Protein AF-A0A2X3U9F1-F1 (afdb_monomer)

Solvent-accessible surface area (backbone atoms only — not comparable to full-atom values): 6464 Å² total; per-residue (Å²): 140,76,94,78,55,58,72,58,54,51,54,53,51,50,42,67,71,70,34,76,90,49,55,47,74,52,73,41,70,4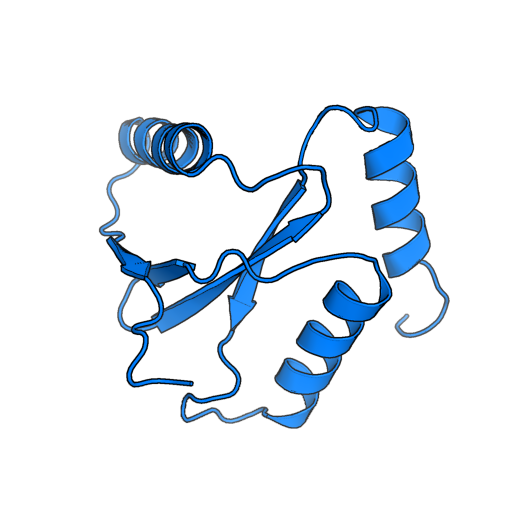9,84,91,53,94,72,95,52,61,70,59,48,52,52,51,51,53,52,43,44,78,69,58,36,40,77,64,55,34,29,46,34,46,93,93,42,59,22,42,32,32,32,34,56,90,64,79,60,63,66,63,51,52,50,54,52,54,61,48,40,77,79,50,84,77,75,71,47,80,45,67,70,53,83,85,79,111

Nearest PDB structures (foldseek):
  6i05-assembly1_A  TM=3.093E-01  e=9.569E-01  Pseudomonas aeruginosa
  4go5-assembly1_X-2  TM=3.337E-01  e=1.243E+00  Mycobacterium tuberculosis
  2nyi-assembly1_A  TM=3.558E-01  e=1.842E+00  Galdieria sulphuraria
  6sgw-assembly1_G  TM=2.392E-01  e=2.242E+00  Mycolicibacterium smegmatis MC2 155
  7r6q-assembly1_N  TM=2.927E-01  e=4.316E+00  Saccharomyces cerevisiae BY4741

pLDDT: mean 90.1, std 8.64, range [55.28, 97.56]

Foldseek 3Di:
DPDPCVVLVVLVVVCVVVDQQDKDKDWAFDLPDDDDCNPVSVVVVVVVVVSQKDFLQKWKDFPNGITTMIMHHDHDDVVVVVVVVVVVCVVPNGDMDMDGHDPVND

Structure (mmCIF, N/CA/C/O backbone):
data_AF-A0A2X3U9F1-F1
#
_entry.id   AF-A0A2X3U9F1-F1
#
loop_
_atom_site.group_PDB
_atom_site.id
_atom_site.type_symbol
_atom_site.label_atom_id
_atom_site.label_alt_id
_atom_site.label_comp_id
_atom_site.label_asym_id
_atom_site.label_entity_id
_atom_site.label_seq_id
_atom_site.pdbx_PDB_ins_code
_atom_site.Cartn_x
_atom_site.Cartn_y
_atom_site.Cartn_z
_atom_site.occupancy
_atom_site.B_iso_or_equiv
_atom_site.auth_seq_id
_atom_site.auth_comp_id
_atom_site.auth_asym_id
_atom_site.auth_atom_id
_atom_site.pdbx_PDB_model_num
ATOM 1 N N . MET A 1 1 ? -2.115 10.912 -20.385 1.00 55.28 1 MET A N 1
ATOM 2 C CA . MET A 1 1 ? -2.563 11.248 -19.011 1.00 55.28 1 MET A CA 1
ATOM 3 C C . MET A 1 1 ? -1.694 10.653 -17.884 1.00 55.28 1 MET A C 1
ATOM 5 O O . MET A 1 1 ? -2.124 10.663 -16.741 1.00 55.28 1 MET A O 1
ATOM 9 N N . ARG A 1 2 ? -0.461 10.182 -18.139 1.00 61.25 2 ARG A N 1
ATOM 10 C CA . ARG A 1 2 ? 0.502 9.790 -17.083 1.00 61.25 2 ARG A CA 1
ATOM 11 C C . ARG A 1 2 ? 1.562 10.890 -16.901 1.00 61.25 2 ARG A C 1
ATOM 13 O O . ARG A 1 2 ? 1.712 11.726 -17.789 1.00 61.25 2 ARG A O 1
ATOM 20 N N . SER A 1 3 ? 2.249 10.913 -15.758 1.00 65.88 3 SER A N 1
ATOM 21 C CA . SER A 1 3 ? 3.408 11.792 -15.482 1.00 65.88 3 SER A CA 1
ATOM 22 C C . SER A 1 3 ? 3.149 13.308 -15.420 1.00 65.88 3 SER A C 1
ATOM 24 O O . SER A 1 3 ? 4.065 14.088 -15.633 1.00 65.88 3 SER A O 1
ATOM 26 N N . HIS A 1 4 ? 1.925 13.730 -15.090 1.00 75.69 4 HIS A N 1
ATOM 27 C CA . HIS A 1 4 ? 1.577 15.147 -14.863 1.00 75.69 4 HIS A CA 1
ATOM 28 C C . HIS A 1 4 ? 1.471 15.506 -13.365 1.00 75.69 4 HIS A C 1
ATOM 30 O O . HIS A 1 4 ? 0.883 16.516 -13.014 1.00 75.69 4 HIS A O 1
ATOM 36 N N . GLY A 1 5 ? 1.974 14.654 -12.464 1.00 84.12 5 GLY A N 1
ATOM 37 C CA . GLY A 1 5 ? 1.949 14.900 -11.013 1.00 84.12 5 GLY A CA 1
ATOM 38 C C . GLY A 1 5 ? 0.652 14.513 -10.290 1.00 84.12 5 GLY A C 1
ATOM 39 O O . GLY A 1 5 ? 0.700 14.245 -9.095 1.00 84.12 5 GLY A O 1
ATOM 40 N N . TYR A 1 6 ? -0.470 14.344 -11.001 1.00 90.62 6 TYR A N 1
ATOM 41 C CA . TYR A 1 6 ? -1.782 14.070 -10.387 1.00 90.62 6 TYR A CA 1
ATOM 42 C C . TYR A 1 6 ? -1.816 12.903 -9.395 1.00 90.62 6 TYR A C 1
ATOM 44 O O . TYR A 1 6 ? -2.513 12.979 -8.392 1.00 90.62 6 TYR A O 1
ATOM 52 N N . GLY A 1 7 ? -1.071 11.823 -9.649 1.00 90.81 7 GLY A N 1
ATOM 53 C CA . GLY A 1 7 ? -1.022 10.689 -8.722 1.00 90.81 7 GLY A CA 1
ATOM 54 C C . GLY A 1 7 ? -0.464 11.082 -7.353 1.00 90.81 7 GLY A C 1
ATOM 55 O O . GLY A 1 7 ? -1.026 10.698 -6.335 1.00 90.81 7 GLY A O 1
ATOM 56 N N . SER A 1 8 ? 0.603 11.880 -7.332 1.00 93.69 8 SER A N 1
ATOM 57 C CA . SER A 1 8 ? 1.176 12.402 -6.090 1.00 93.69 8 SER A CA 1
ATOM 58 C C . SER A 1 8 ? 0.222 13.384 -5.412 1.00 93.69 8 SER A C 1
ATOM 60 O O . SER A 1 8 ? -0.044 13.240 -4.224 1.00 93.69 8 SER A O 1
ATOM 62 N N . GLU A 1 9 ? -0.396 14.293 -6.176 1.00 94.94 9 GLU A N 1
ATOM 63 C CA . GLU A 1 9 ? -1.385 15.233 -5.627 1.00 94.94 9 GLU A CA 1
ATOM 64 C C . GLU A 1 9 ? -2.589 14.532 -4.986 1.00 94.94 9 GLU A C 1
ATOM 66 O O . GLU A 1 9 ? -3.110 15.001 -3.979 1.00 94.94 9 GLU A O 1
ATOM 71 N N . ILE A 1 10 ? -3.055 13.420 -5.562 1.00 94.38 10 ILE A N 1
ATOM 72 C CA . ILE A 1 10 ? -4.153 12.633 -4.988 1.00 94.38 10 ILE A CA 1
ATOM 73 C C . ILE A 1 10 ? -3.731 12.035 -3.647 1.00 94.38 10 ILE A C 1
ATOM 75 O O . ILE A 1 10 ? -4.494 12.118 -2.690 1.00 94.38 10 ILE A O 1
ATOM 79 N N . ILE A 1 11 ? -2.531 11.453 -3.564 1.00 94.25 11 ILE A N 1
ATOM 80 C CA . ILE A 1 11 ? -2.028 10.863 -2.319 1.00 94.25 11 ILE A CA 1
ATOM 81 C C . ILE A 1 11 ? -1.920 11.941 -1.235 1.00 94.25 11 ILE A C 1
ATOM 83 O O . ILE A 1 11 ? -2.393 11.722 -0.123 1.00 94.25 11 ILE A O 1
ATOM 87 N N . ASP A 1 12 ? -1.364 13.109 -1.554 1.00 93.25 12 ASP A N 1
ATOM 88 C CA . ASP A 1 12 ? -1.231 14.188 -0.572 1.00 93.25 12 ASP A CA 1
ATOM 89 C C . ASP A 1 12 ? -2.600 14.731 -0.137 1.00 93.25 12 ASP A C 1
ATOM 91 O O . ASP A 1 12 ? -2.854 14.856 1.058 1.00 93.25 12 ASP A O 1
ATOM 95 N N . LYS A 1 13 ? -3.549 14.906 -1.069 1.00 94.88 13 LYS A N 1
ATOM 96 C CA . LYS A 1 13 ? -4.934 15.281 -0.730 1.00 94.88 13 LYS A CA 1
ATOM 97 C C . LYS A 1 13 ? -5.636 14.252 0.156 1.00 94.88 13 LYS A C 1
ATOM 99 O O . LYS A 1 13 ? -6.429 14.640 1.009 1.00 94.88 13 LYS A O 1
ATOM 104 N N . LEU A 1 14 ? -5.386 12.955 -0.041 1.00 94.00 14 LEU A N 1
ATOM 105 C CA . LEU A 1 14 ? -5.944 11.908 0.820 1.00 94.00 14 LEU A CA 1
ATOM 106 C C . LEU A 1 14 ? -5.382 12.011 2.242 1.00 94.00 14 LEU A C 1
ATOM 108 O O . LEU A 1 14 ? -6.149 11.917 3.200 1.00 94.00 14 LEU A O 1
ATOM 112 N N . VAL A 1 15 ? -4.076 12.252 2.383 1.00 91.62 15 VAL A N 1
ATOM 113 C CA . VAL A 1 15 ? -3.433 12.456 3.690 1.00 91.62 15 VAL A CA 1
ATOM 114 C C . VAL A 1 15 ? -3.978 13.707 4.380 1.00 91.62 15 VAL A C 1
ATOM 116 O O . VAL A 1 15 ? -4.337 13.640 5.555 1.00 91.62 15 VAL A O 1
ATOM 119 N N . ASP A 1 16 ? -4.115 14.816 3.652 1.00 92.81 16 ASP A N 1
ATOM 120 C CA . ASP A 1 16 ? -4.676 16.062 4.184 1.00 92.81 16 ASP A CA 1
ATOM 121 C C . ASP A 1 16 ? -6.136 15.885 4.629 1.00 92.81 16 ASP A C 1
ATOM 123 O O . ASP A 1 16 ? -6.539 16.381 5.681 1.00 92.81 16 ASP A O 1
ATOM 127 N N . PHE A 1 17 ? -6.935 15.154 3.846 1.00 94.50 17 PHE A N 1
ATOM 128 C CA . PHE A 1 17 ? -8.357 14.950 4.116 1.00 94.50 17 PHE A CA 1
ATOM 129 C C . PHE A 1 17 ? -8.614 14.007 5.298 1.00 94.50 17 PHE A C 1
ATOM 131 O O . PHE A 1 17 ? -9.452 14.294 6.154 1.00 94.50 17 PHE A O 1
ATOM 138 N N . TYR A 1 18 ? -7.923 12.865 5.350 1.00 91.31 18 TYR A N 1
ATOM 139 C CA . TYR A 1 18 ? -8.130 11.864 6.401 1.00 91.31 18 TYR A CA 1
ATOM 140 C C . TYR A 1 18 ? -7.320 12.133 7.673 1.00 91.31 18 TYR A C 1
ATOM 142 O O . TYR A 1 18 ? -7.636 11.541 8.714 1.00 91.31 18 TYR A O 1
ATOM 150 N N . GLY A 1 19 ? -6.344 13.040 7.599 1.00 86.75 19 GLY A N 1
ATOM 151 C CA . GLY A 1 19 ? -5.437 13.406 8.678 1.00 86.75 19 GLY A CA 1
ATOM 152 C C . GLY A 1 19 ? -4.239 12.462 8.792 1.00 86.75 19 GLY A C 1
ATOM 153 O O . GLY A 1 19 ? -4.318 11.273 8.482 1.00 86.75 19 GLY A O 1
ATOM 154 N N . SER A 1 20 ? -3.127 12.987 9.311 1.00 79.62 20 SER A N 1
ATOM 155 C CA . SER A 1 20 ? -1.858 12.259 9.462 1.00 79.62 20 SER A CA 1
ATOM 156 C C . SER A 1 20 ? -1.891 11.110 10.475 1.00 79.62 20 SER A C 1
ATOM 158 O O . SER A 1 20 ? -0.977 10.294 10.488 1.00 79.62 20 SER A O 1
ATOM 160 N N . SER A 1 21 ? -2.930 11.022 11.311 1.00 84.19 21 SER A N 1
ATOM 161 C CA . SER A 1 21 ? -3.092 9.955 12.305 1.00 84.19 21 SER A CA 1
ATOM 162 C C . SER A 1 21 ? -3.582 8.629 11.719 1.00 84.19 21 SER A C 1
ATOM 164 O O . SER A 1 21 ? -3.606 7.626 12.431 1.00 84.19 21 SER A O 1
ATOM 166 N N . ARG A 1 22 ? -3.995 8.601 10.444 1.00 88.31 22 ARG A N 1
ATOM 167 C CA . ARG A 1 22 ? -4.418 7.377 9.757 1.00 88.31 22 ARG A CA 1
ATOM 168 C C . ARG A 1 22 ? -3.355 6.917 8.774 1.00 88.31 22 ARG A C 1
ATOM 170 O O . ARG A 1 22 ? -2.918 7.682 7.918 1.00 88.31 22 ARG A O 1
ATOM 177 N N . SER A 1 23 ? -3.006 5.639 8.851 1.00 92.31 23 SER A N 1
ATOM 178 C CA . SER A 1 23 ? -2.167 5.005 7.841 1.00 92.31 23 SER A CA 1
ATOM 179 C C . SER A 1 23 ? -2.985 4.676 6.597 1.00 92.31 23 SER A C 1
ATOM 181 O O . SER A 1 23 ? -4.054 4.073 6.684 1.00 92.31 23 SER A O 1
ATOM 183 N N . MET A 1 24 ? -2.461 5.032 5.428 1.00 95.00 24 MET A N 1
ATOM 184 C CA . MET A 1 24 ? -2.950 4.501 4.159 1.00 95.00 24 MET A CA 1
ATOM 185 C C . MET A 1 24 ? -2.238 3.188 3.864 1.00 95.00 24 MET A C 1
ATOM 187 O O . MET A 1 24 ? -1.023 3.110 4.041 1.00 95.00 24 MET A O 1
ATOM 191 N N . VAL A 1 25 ? -2.976 2.190 3.388 1.00 96.06 25 VAL A N 1
ATOM 192 C CA . VAL A 1 25 ? -2.458 0.859 3.054 1.00 96.06 25 VAL A CA 1
ATOM 193 C C . VAL A 1 25 ? -2.869 0.511 1.628 1.00 96.06 25 VAL A C 1
ATOM 195 O O . VAL A 1 25 ? -3.955 0.891 1.192 1.00 96.06 25 VAL A O 1
ATOM 198 N N . LEU A 1 26 ? -1.979 -0.159 0.904 1.00 96.38 26 LEU A N 1
ATOM 199 C CA . LEU A 1 26 ? -2.232 -0.718 -0.421 1.00 96.38 26 LEU A CA 1
ATOM 200 C C . LEU A 1 26 ? -1.316 -1.909 -0.675 1.00 96.38 26 LEU A C 1
ATOM 202 O O . LEU A 1 26 ? -0.291 -2.068 -0.014 1.00 96.38 26 LEU A O 1
ATOM 206 N N . GLU A 1 27 ? -1.649 -2.698 -1.679 1.00 95.44 27 GLU A N 1
ATOM 207 C CA . GLU A 1 27 ? -0.887 -3.855 -2.115 1.00 95.44 27 GLU A CA 1
ATOM 208 C C . GLU A 1 27 ? -0.315 -3.597 -3.516 1.00 95.44 27 GLU A C 1
ATOM 210 O O . GLU A 1 27 ? -0.992 -3.054 -4.391 1.00 95.44 27 GLU A O 1
ATOM 215 N N . VAL A 1 28 ? 0.949 -3.961 -3.737 1.00 95.25 28 VAL A N 1
ATOM 216 C CA . VAL A 1 28 ? 1.606 -3.883 -5.054 1.00 95.25 28 VAL A CA 1
ATOM 217 C C . VAL A 1 28 ? 2.100 -5.251 -5.477 1.00 95.25 28 VAL A C 1
ATOM 219 O O . VAL A 1 28 ? 2.514 -6.048 -4.635 1.00 95.25 28 VAL A O 1
ATOM 222 N N . GLU A 1 29 ? 2.094 -5.539 -6.778 1.00 93.50 29 GLU A N 1
ATOM 223 C CA . GLU A 1 29 ? 2.670 -6.788 -7.259 1.00 93.50 29 GLU A CA 1
ATOM 224 C C . GLU A 1 29 ? 4.149 -6.886 -6.890 1.00 93.50 29 GLU A C 1
ATOM 226 O O . GLU A 1 29 ? 4.915 -5.920 -6.968 1.00 93.50 29 GLU A O 1
ATOM 231 N N . ARG A 1 30 ? 4.565 -8.096 -6.533 1.00 92.06 30 ARG A N 1
ATOM 232 C CA . ARG A 1 30 ? 5.947 -8.377 -6.174 1.00 92.06 30 ARG A CA 1
ATOM 233 C C . ARG A 1 30 ? 6.903 -8.223 -7.354 1.00 92.06 30 ARG A C 1
ATOM 235 O O . ARG A 1 30 ? 6.602 -8.618 -8.486 1.00 92.06 30 ARG A O 1
ATOM 242 N N . LEU A 1 31 ? 8.078 -7.661 -7.065 1.00 90.75 31 LEU A N 1
ATOM 243 C CA . LEU A 1 31 ? 9.171 -7.503 -8.031 1.00 90.75 31 LEU A CA 1
ATOM 244 C C . LEU A 1 31 ? 9.958 -8.803 -8.241 1.00 90.75 31 LEU A C 1
ATOM 246 O O . LEU A 1 31 ? 10.551 -8.990 -9.299 1.00 90.75 31 LEU A O 1
ATOM 250 N N . ASP A 1 32 ? 9.961 -9.692 -7.245 1.00 88.62 32 ASP A N 1
ATOM 251 C CA . ASP A 1 32 ? 10.723 -10.944 -7.218 1.00 88.62 32 ASP A CA 1
ATOM 252 C C . ASP A 1 32 ? 9.954 -12.154 -7.777 1.00 88.62 32 ASP A C 1
ATOM 254 O O . ASP A 1 32 ? 10.452 -13.277 -7.733 1.00 88.62 32 ASP A O 1
ATOM 258 N N . GLU A 1 33 ? 8.768 -11.935 -8.352 1.00 87.00 33 GLU A N 1
ATOM 259 C CA . GLU A 1 33 ? 7.975 -12.978 -9.005 1.00 87.00 33 GLU A CA 1
ATOM 260 C C . GLU A 1 33 ? 8.043 -12.902 -10.540 1.00 87.00 33 GLU A C 1
ATOM 262 O O . GLU A 1 33 ? 8.073 -11.800 -11.107 1.00 87.00 33 GLU A O 1
ATOM 267 N N . PRO A 1 34 ? 8.003 -14.052 -11.247 1.00 87.38 34 PRO A N 1
ATOM 268 C CA . PRO A 1 34 ? 7.891 -14.080 -12.701 1.00 87.38 34 PRO A CA 1
ATOM 269 C C . PRO A 1 34 ? 6.681 -13.280 -13.188 1.00 87.38 34 PRO A C 1
ATOM 271 O O . PRO A 1 34 ? 5.567 -13.448 -12.695 1.00 87.38 34 PRO A O 1
ATOM 274 N N . ASN A 1 35 ? 6.894 -12.406 -14.169 1.00 87.19 35 ASN A N 1
ATOM 275 C CA . ASN A 1 35 ? 5.836 -11.573 -14.724 1.00 87.19 35 ASN A CA 1
ATOM 276 C C . ASN A 1 35 ? 6.154 -11.124 -16.154 1.00 87.19 35 ASN A C 1
ATOM 278 O O . ASN A 1 35 ? 7.302 -11.161 -16.598 1.00 87.19 35 ASN A O 1
ATOM 282 N N . ASP A 1 36 ? 5.121 -10.695 -16.869 1.00 91.50 36 ASP A N 1
ATOM 283 C CA . ASP A 1 36 ? 5.179 -10.238 -18.258 1.00 91.50 36 ASP A CA 1
ATOM 284 C C . ASP A 1 36 ? 5.488 -8.736 -18.399 1.00 91.50 36 ASP A C 1
ATOM 286 O O . ASP A 1 36 ? 5.740 -8.258 -19.508 1.00 91.50 36 ASP A O 1
ATOM 290 N N . ASN A 1 37 ? 5.506 -7.980 -17.294 1.00 91.62 37 ASN A N 1
ATOM 291 C CA . ASN A 1 37 ? 5.623 -6.522 -17.311 1.00 91.62 37 ASN A CA 1
ATOM 292 C C . ASN A 1 37 ? 6.495 -5.943 -16.170 1.00 91.62 37 ASN A C 1
ATOM 294 O O . ASN A 1 37 ? 6.029 -5.120 -15.367 1.00 91.62 37 ASN A O 1
ATOM 298 N N . PRO A 1 38 ? 7.790 -6.307 -16.107 1.00 92.06 38 PRO A N 1
ATOM 299 C CA . PRO A 1 38 ? 8.646 -5.978 -14.965 1.00 92.06 38 PRO A CA 1
ATOM 300 C C . PRO A 1 38 ? 8.888 -4.472 -14.826 1.00 92.06 38 PRO A C 1
ATOM 302 O O . PRO A 1 38 ? 8.878 -3.939 -13.720 1.00 92.06 38 PRO A O 1
ATOM 305 N N . LYS A 1 39 ? 9.011 -3.756 -15.951 1.00 93.38 39 LYS A N 1
ATOM 306 C CA . LYS A 1 39 ? 9.233 -2.300 -15.960 1.00 93.38 39 LYS A CA 1
ATOM 307 C C . LYS A 1 39 ? 8.061 -1.525 -15.366 1.00 93.38 39 LYS A C 1
ATOM 309 O O . LYS A 1 39 ? 8.263 -0.495 -14.729 1.00 93.38 39 LYS A O 1
ATOM 314 N N . GLN A 1 40 ? 6.827 -1.979 -15.596 1.00 91.94 40 GLN A N 1
ATOM 315 C CA . GLN A 1 40 ? 5.666 -1.313 -15.013 1.00 91.94 40 GLN A CA 1
ATOM 316 C C . GLN A 1 40 ? 5.566 -1.584 -13.513 1.00 91.94 40 GLN A C 1
ATOM 318 O O . GLN A 1 40 ? 5.243 -0.656 -12.776 1.00 91.94 40 GLN A O 1
ATOM 323 N N . ARG A 1 41 ? 5.871 -2.807 -13.061 1.00 93.56 41 ARG A N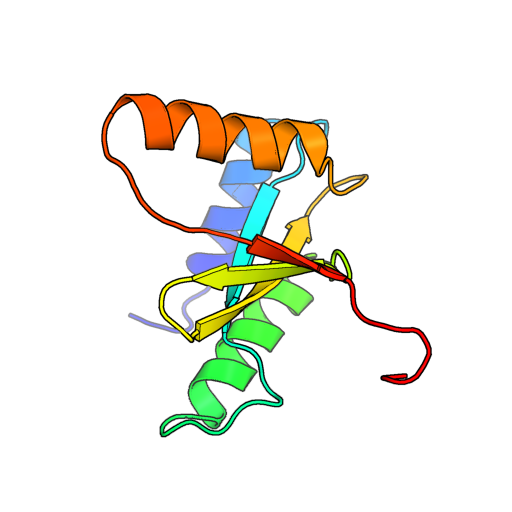 1
ATOM 324 C CA . ARG A 1 41 ? 5.901 -3.129 -11.627 1.00 93.56 41 ARG A CA 1
ATOM 325 C C . ARG A 1 41 ? 6.942 -2.294 -10.889 1.00 93.56 41 ARG A C 1
ATOM 327 O O . ARG A 1 41 ? 6.611 -1.674 -9.884 1.00 93.56 41 ARG A O 1
ATOM 334 N N . GLU A 1 42 ? 8.148 -2.186 -11.443 1.00 94.62 42 GLU A N 1
ATOM 335 C CA . GLU A 1 42 ? 9.208 -1.320 -10.913 1.00 94.62 42 GLU A CA 1
ATOM 336 C C . GLU A 1 42 ? 8.743 0.143 -10.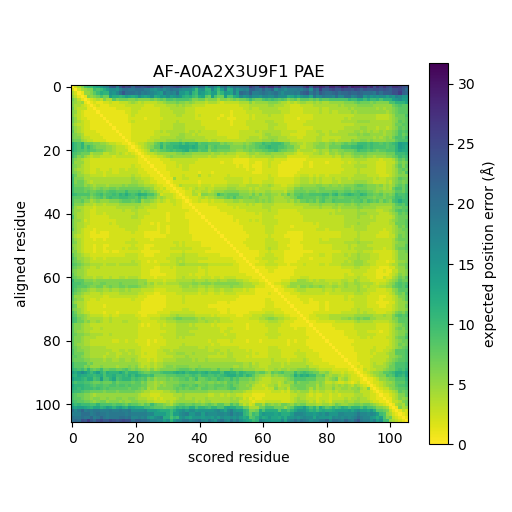836 1.00 94.62 42 GLU A C 1
ATOM 338 O O . GLU A 1 42 ? 8.813 0.768 -9.780 1.00 94.62 42 GLU A O 1
ATOM 343 N N . ALA A 1 43 ? 8.129 0.667 -11.904 1.00 93.88 43 ALA A N 1
ATOM 344 C CA . ALA A 1 43 ? 7.607 2.033 -11.915 1.00 93.88 43 ALA A CA 1
ATOM 345 C C . ALA A 1 43 ? 6.477 2.276 -10.890 1.00 93.88 43 ALA A C 1
ATOM 347 O O . ALA A 1 43 ? 6.381 3.378 -10.337 1.00 93.88 43 ALA A O 1
ATOM 348 N N . CYS A 1 44 ? 5.611 1.284 -10.645 1.00 93.88 44 CYS A N 1
ATOM 349 C CA . CYS A 1 44 ? 4.589 1.336 -9.595 1.00 93.88 44 CYS A CA 1
ATOM 350 C C . CYS A 1 44 ? 5.235 1.355 -8.206 1.00 93.88 44 CYS A C 1
ATOM 352 O O . CYS A 1 44 ? 4.883 2.195 -7.375 1.00 93.88 44 CYS A O 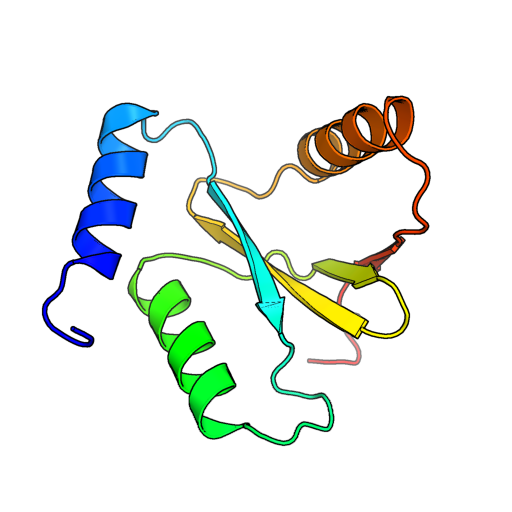1
ATOM 354 N N . TRP A 1 45 ? 6.210 0.479 -7.973 1.00 95.19 45 TRP A N 1
ATOM 355 C CA . TRP A 1 45 ? 6.928 0.391 -6.706 1.00 95.19 45 TRP A CA 1
ATOM 356 C C . TRP A 1 45 ? 7.657 1.704 -6.387 1.00 95.19 45 TRP A C 1
ATOM 358 O O . TRP A 1 45 ? 7.434 2.303 -5.330 1.00 95.19 45 TRP A O 1
ATOM 368 N N . ASP A 1 46 ? 8.410 2.238 -7.351 1.00 95.31 46 ASP A N 1
ATOM 369 C CA . ASP A 1 46 ? 9.098 3.527 -7.239 1.00 95.31 46 ASP A CA 1
ATOM 370 C C . ASP A 1 46 ? 8.133 4.691 -7.009 1.00 95.31 46 ASP A C 1
ATOM 372 O O . ASP A 1 46 ? 8.445 5.635 -6.278 1.00 95.31 46 ASP A O 1
ATOM 376 N N . PHE A 1 47 ? 6.947 4.654 -7.628 1.00 96.00 47 PHE A N 1
ATOM 377 C CA . PHE A 1 47 ? 5.910 5.656 -7.400 1.00 96.00 47 PHE A CA 1
ATOM 378 C C . PHE A 1 47 ? 5.429 5.660 -5.954 1.00 96.00 47 PHE A C 1
ATOM 380 O O . PHE A 1 47 ? 5.368 6.729 -5.349 1.00 96.00 47 PHE A O 1
ATOM 387 N N . TYR A 1 48 ? 5.121 4.514 -5.362 1.00 96.81 48 TYR A N 1
ATOM 388 C CA . TYR A 1 48 ? 4.663 4.508 -3.975 1.00 96.81 48 TYR A CA 1
ATOM 389 C C . TYR A 1 48 ? 5.797 4.833 -3.002 1.00 96.81 48 TYR A C 1
ATOM 391 O O . TYR A 1 48 ? 5.604 5.645 -2.093 1.00 96.81 48 TYR A O 1
ATOM 399 N N . LYS A 1 49 ? 7.012 4.327 -3.242 1.00 95.81 49 LYS A N 1
ATOM 400 C CA . LYS A 1 49 ? 8.191 4.673 -2.437 1.00 95.81 49 LYS A CA 1
ATOM 401 C C . LYS A 1 49 ? 8.465 6.172 -2.395 1.00 95.81 49 LYS A C 1
ATOM 403 O O . LYS A 1 49 ? 8.580 6.736 -1.307 1.00 95.81 49 LYS A O 1
ATOM 408 N N . ARG A 1 50 ? 8.511 6.845 -3.551 1.00 96.19 50 ARG A N 1
ATOM 409 C CA . ARG A 1 50 ? 8.751 8.300 -3.601 1.00 96.19 50 ARG A CA 1
ATOM 410 C C . ARG A 1 50 ? 7.615 9.123 -2.990 1.00 96.19 50 ARG A C 1
ATOM 412 O O . ARG A 1 50 ? 7.844 10.257 -2.593 1.00 96.19 50 ARG A O 1
ATOM 419 N N . ASN A 1 51 ? 6.411 8.554 -2.889 1.00 96.25 51 ASN A N 1
ATOM 420 C CA . ASN A 1 51 ? 5.258 9.168 -2.226 1.00 96.25 51 ASN A CA 1
ATOM 421 C C . ASN A 1 51 ? 5.142 8.791 -0.737 1.00 96.25 51 ASN A C 1
ATOM 423 O O . ASN A 1 51 ? 4.078 8.965 -0.145 1.00 96.25 51 ASN A O 1
ATOM 427 N N . GLY A 1 52 ? 6.215 8.286 -0.119 1.00 95.50 52 GLY A N 1
ATOM 428 C CA . GLY A 1 52 ? 6.302 8.089 1.330 1.00 95.50 52 GLY A CA 1
ATOM 429 C C . GLY A 1 52 ? 5.788 6.743 1.839 1.00 95.50 52 GLY A C 1
ATOM 430 O O . GLY A 1 52 ? 5.674 6.566 3.053 1.00 95.50 52 GLY A O 1
ATOM 431 N N . PHE A 1 53 ? 5.493 5.791 0.950 1.00 97.56 53 PHE A N 1
ATOM 432 C CA . PHE A 1 53 ? 5.115 4.444 1.363 1.00 97.56 53 PHE A CA 1
ATOM 433 C C . PHE A 1 53 ? 6.333 3.613 1.780 1.00 97.56 53 PHE A C 1
ATOM 435 O O . PHE A 1 53 ? 7.413 3.666 1.184 1.00 97.56 53 PHE A O 1
ATOM 442 N N . LYS A 1 54 ? 6.133 2.791 2.805 1.00 95.81 54 LYS A N 1
ATOM 443 C CA . LYS A 1 54 ? 7.101 1.862 3.387 1.00 95.81 54 LYS A CA 1
ATOM 444 C C . LYS A 1 54 ? 6.581 0.438 3.219 1.00 95.81 54 LYS A C 1
ATOM 446 O O . LYS A 1 54 ? 5.380 0.226 3.091 1.00 95.81 54 LYS A O 1
ATOM 451 N N . THR A 1 55 ? 7.494 -0.530 3.209 1.00 95.12 55 THR A N 1
ATOM 452 C CA . THR A 1 55 ? 7.097 -1.944 3.243 1.00 95.12 55 THR A CA 1
ATOM 453 C C . THR A 1 55 ? 6.610 -2.293 4.642 1.00 95.12 55 THR A C 1
ATOM 455 O O . THR A 1 55 ? 7.229 -1.882 5.623 1.00 95.12 55 THR A O 1
ATOM 458 N N . SER A 1 56 ? 5.517 -3.046 4.729 1.00 94.69 56 SER A N 1
ATOM 459 C CA . SER A 1 56 ? 5.072 -3.676 5.978 1.00 94.69 56 SER A CA 1
ATOM 460 C C . SER A 1 56 ? 5.863 -4.945 6.319 1.00 94.69 56 SER A C 1
ATOM 462 O O . SER A 1 56 ? 5.720 -5.476 7.416 1.00 94.69 56 SER A O 1
ATOM 464 N N . ASN A 1 57 ? 6.681 -5.448 5.383 1.00 92.44 57 ASN A N 1
ATOM 465 C CA . ASN A 1 57 ? 7.232 -6.806 5.379 1.00 92.44 57 ASN A CA 1
ATOM 466 C C . ASN A 1 57 ? 6.168 -7.917 5.401 1.00 92.44 57 ASN A C 1
ATOM 468 O O . ASN A 1 57 ? 6.504 -9.071 5.663 1.00 92.44 57 ASN A O 1
ATOM 472 N N . ALA A 1 58 ? 4.911 -7.591 5.103 1.00 94.62 58 ALA A N 1
ATOM 473 C CA . ALA A 1 58 ? 3.827 -8.539 4.934 1.00 94.62 58 ALA A CA 1
ATOM 474 C C . ALA A 1 58 ? 3.402 -8.621 3.461 1.00 94.62 58 ALA A C 1
ATOM 476 O O . ALA A 1 58 ? 3.515 -7.657 2.696 1.00 94.62 58 ALA A O 1
ATOM 477 N N . PHE A 1 59 ? 2.908 -9.792 3.079 1.00 95.19 59 PHE A N 1
ATOM 478 C CA . PHE A 1 59 ? 2.433 -10.106 1.743 1.00 95.19 59 PHE A CA 1
ATOM 479 C C . PHE A 1 59 ? 0.998 -10.604 1.802 1.00 95.19 59 PHE A C 1
ATOM 481 O O . PHE A 1 59 ? 0.682 -11.445 2.643 1.00 95.19 59 PHE A O 1
ATOM 488 N N . LEU A 1 60 ? 0.158 -10.115 0.894 1.00 95.06 60 LEU A N 1
ATOM 489 C CA . LEU A 1 60 ? -1.173 -10.651 0.645 1.00 95.06 60 LEU A CA 1
ATOM 490 C C . LEU A 1 60 ? -1.082 -11.732 -0.435 1.00 95.06 60 LEU A C 1
ATOM 492 O O . LEU A 1 60 ? -0.614 -11.470 -1.539 1.00 95.06 60 LEU A O 1
ATOM 496 N N . GLU A 1 61 ? -1.570 -12.923 -0.124 1.00 94.25 61 GLU A N 1
ATOM 497 C CA . GLU A 1 61 ? -1.689 -14.045 -1.048 1.00 94.25 61 GLU A CA 1
ATOM 498 C C . GLU A 1 61 ? -3.155 -14.218 -1.438 1.00 94.25 61 GLU A C 1
ATOM 500 O O . GLU A 1 61 ? -4.010 -14.363 -0.559 1.00 94.25 61 GLU A O 1
ATOM 505 N N . TYR A 1 62 ? -3.435 -14.224 -2.738 1.00 90.56 62 TYR A N 1
ATOM 506 C CA . TYR A 1 62 ? -4.787 -14.346 -3.277 1.00 90.56 62 TYR A CA 1
ATOM 507 C C . TYR A 1 62 ? -4.763 -15.046 -4.640 1.00 90.56 62 TYR A C 1
ATOM 509 O O . TYR A 1 62 ? -4.065 -14.592 -5.541 1.00 90.56 62 TYR A O 1
ATOM 517 N N . GLU A 1 63 ? -5.505 -16.150 -4.801 1.00 88.56 63 GLU A N 1
ATOM 518 C CA . GLU A 1 63 ? -5.630 -16.888 -6.080 1.00 88.56 63 GLU A CA 1
ATOM 519 C C . GLU A 1 63 ? -4.274 -17.218 -6.751 1.00 88.56 63 GLU A C 1
ATOM 521 O O . GLU A 1 63 ? -4.105 -17.122 -7.965 1.00 88.56 63 GLU A O 1
ATOM 526 N N . GLY A 1 64 ? -3.267 -17.588 -5.949 1.00 87.12 64 GLY A N 1
ATOM 527 C CA . GLY A 1 64 ? -1.918 -17.912 -6.435 1.00 87.12 64 GLY A CA 1
ATOM 528 C C . GLY A 1 64 ? -1.045 -16.702 -6.791 1.00 87.12 64 GLY A 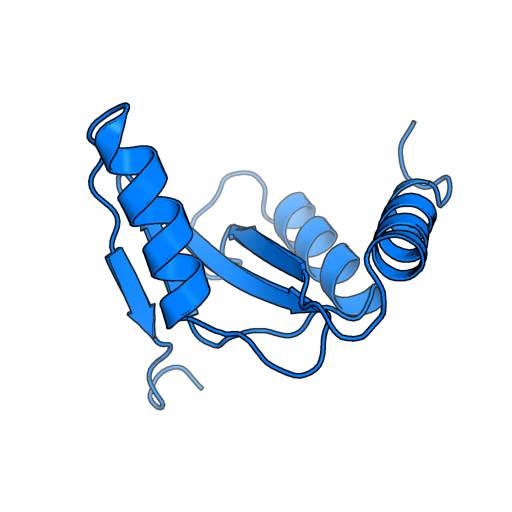C 1
ATOM 529 O O . GLY A 1 64 ? 0.064 -16.889 -7.284 1.00 87.12 64 GLY A O 1
ATOM 530 N N . LEU A 1 65 ? -1.520 -15.483 -6.531 1.00 89.81 65 LEU A N 1
ATOM 531 C CA . LEU A 1 65 ? -0.765 -14.239 -6.657 1.00 89.81 65 LEU A CA 1
ATOM 532 C C . LEU A 1 65 ? -0.280 -13.769 -5.284 1.00 89.81 65 LEU A C 1
ATOM 534 O O . LEU A 1 65 ? -0.986 -13.933 -4.286 1.00 89.81 65 LEU A O 1
ATOM 538 N N . SER A 1 66 ? 0.895 -13.142 -5.247 1.00 92.69 66 SER A N 1
ATOM 539 C CA . SER A 1 66 ? 1.467 -12.546 -4.041 1.00 92.69 66 SER A CA 1
ATOM 540 C C . SER A 1 66 ? 1.728 -11.052 -4.249 1.00 92.69 66 SER A C 1
ATOM 542 O O . SER A 1 66 ? 2.333 -10.625 -5.238 1.00 92.69 66 SER A O 1
ATOM 544 N N . PHE A 1 67 ? 1.277 -10.239 -3.298 1.00 94.81 67 PHE A N 1
ATOM 545 C CA . PHE A 1 67 ? 1.403 -8.785 -3.328 1.00 94.81 67 PHE A CA 1
ATOM 546 C C . PHE A 1 67 ? 2.115 -8.293 -2.074 1.00 94.81 67 PHE A C 1
ATOM 548 O O . PHE A 1 67 ? 1.802 -8.732 -0.972 1.00 94.81 67 PHE A O 1
ATOM 555 N N . GLU A 1 68 ? 3.053 -7.360 -2.213 1.00 95.81 68 GLU A N 1
ATOM 556 C CA . GLU A 1 68 ? 3.676 -6.699 -1.067 1.00 95.81 68 GLU A CA 1
ATOM 557 C C . GLU A 1 68 ? 2.753 -5.607 -0.524 1.00 95.81 68 GLU A C 1
ATOM 559 O O . GLU A 1 68 ? 2.327 -4.715 -1.258 1.00 95.81 68 GLU A O 1
ATOM 564 N N . ILE A 1 69 ? 2.462 -5.666 0.777 1.00 96.69 69 ILE A N 1
ATOM 565 C CA . ILE A 1 69 ? 1.635 -4.665 1.447 1.00 96.69 69 ILE A CA 1
ATOM 566 C C . ILE A 1 69 ? 2.521 -3.468 1.798 1.00 96.69 69 ILE A C 1
ATOM 568 O O . ILE A 1 69 ? 3.500 -3.578 2.550 1.00 96.69 69 ILE A O 1
ATOM 572 N N . LEU A 1 70 ? 2.164 -2.303 1.270 1.00 97.56 70 LEU A N 1
ATOM 573 C CA . LEU A 1 70 ? 2.803 -1.027 1.546 1.00 97.56 70 LEU A CA 1
ATOM 574 C C . LEU A 1 70 ? 1.899 -0.145 2.403 1.00 97.56 70 LEU A C 1
ATOM 576 O O . LEU A 1 70 ? 0.675 -0.181 2.290 1.00 97.56 70 LEU A O 1
ATOM 580 N N . TYR A 1 71 ? 2.508 0.712 3.219 1.00 96.88 71 TYR A N 1
ATOM 581 C CA . TYR A 1 71 ? 1.770 1.678 4.026 1.00 96.88 71 TYR A CA 1
ATOM 582 C C . TYR A 1 71 ? 2.441 3.056 4.066 1.00 96.88 71 TYR A C 1
ATOM 584 O O . TYR A 1 71 ? 3.668 3.160 4.034 1.00 96.88 71 TYR A O 1
ATOM 592 N N . ARG A 1 72 ? 1.645 4.124 4.170 1.00 95.81 72 ARG A N 1
ATOM 593 C CA . ARG A 1 72 ? 2.090 5.502 4.445 1.00 95.81 72 ARG A CA 1
ATOM 594 C C . ARG A 1 72 ? 1.417 5.977 5.729 1.00 95.81 72 ARG A C 1
ATOM 596 O O . ARG A 1 72 ? 0.196 6.062 5.775 1.00 95.81 72 ARG A O 1
ATOM 603 N N . GLY A 1 73 ? 2.213 6.281 6.748 1.00 92.94 73 GLY A N 1
ATOM 604 C CA . GLY A 1 73 ? 1.757 6.658 8.088 1.00 92.94 73 GLY A CA 1
ATOM 605 C C . GLY A 1 73 ? 2.768 6.229 9.151 1.00 92.94 73 GLY A C 1
ATOM 606 O O . GLY A 1 73 ? 3.920 5.905 8.824 1.00 92.94 73 GLY A O 1
ATOM 607 N N . ASP A 1 74 ? 2.330 6.207 10.407 1.00 91.81 74 ASP A N 1
ATOM 608 C CA . ASP A 1 74 ? 3.182 5.866 11.551 1.00 91.81 74 ASP A CA 1
ATOM 609 C C . ASP A 1 74 ? 3.567 4.382 11.550 1.00 91.81 74 ASP A C 1
ATOM 611 O O . ASP A 1 74 ? 4.748 4.036 11.614 1.00 91.81 74 ASP A O 1
ATOM 615 N N . HIS A 1 75 ? 2.580 3.496 11.415 1.00 92.38 75 HIS A N 1
ATOM 616 C CA . HIS A 1 75 ? 2.771 2.046 11.409 1.00 92.38 75 HIS A CA 1
ATOM 617 C C . HIS A 1 75 ? 1.705 1.337 10.565 1.00 92.38 75 HIS A C 1
ATOM 619 O O . HIS A 1 75 ? 0.667 1.914 10.233 1.00 92.38 75 HIS A O 1
ATOM 625 N N . PHE A 1 76 ? 1.978 0.083 10.210 1.00 94.06 76 PHE A N 1
ATOM 626 C CA . PHE A 1 76 ? 0.994 -0.820 9.625 1.00 94.06 76 PHE A CA 1
ATOM 627 C C . PHE A 1 76 ? 0.248 -1.550 10.747 1.00 94.06 76 PHE A C 1
ATOM 629 O O . PHE A 1 76 ? 0.872 -2.254 11.539 1.00 94.06 76 PHE A O 1
ATOM 636 N N . ASP A 1 77 ? -1.069 -1.363 10.813 1.00 93.62 77 ASP A N 1
ATOM 637 C CA . ASP A 1 77 ? -1.958 -2.089 11.722 1.00 93.62 77 ASP A CA 1
ATOM 638 C C . ASP A 1 77 ? -2.533 -3.312 10.993 1.00 93.62 77 ASP A C 1
ATOM 640 O O . ASP A 1 77 ? -3.500 -3.223 10.229 1.00 93.62 77 ASP A O 1
ATOM 644 N N . GLU A 1 78 ? -1.886 -4.461 11.190 1.00 93.75 78 GLU A N 1
ATOM 645 C CA . GLU A 1 78 ? -2.282 -5.710 10.541 1.00 93.75 78 GLU A CA 1
ATOM 646 C C . GLU A 1 78 ? -3.628 -6.239 11.057 1.00 93.75 78 GLU A C 1
ATOM 648 O O . GLU A 1 78 ? -4.376 -6.848 10.291 1.00 93.75 78 GLU A O 1
ATOM 653 N N . GLU A 1 79 ? -3.972 -6.002 12.326 1.00 94.00 79 GLU A N 1
ATOM 654 C CA . GLU A 1 79 ? -5.257 -6.442 12.877 1.00 94.00 79 GLU A CA 1
ATOM 655 C C . GLU A 1 79 ? -6.408 -5.677 12.223 1.00 94.00 79 GLU A C 1
ATOM 657 O O . GLU A 1 79 ? -7.362 -6.293 11.742 1.00 94.00 79 GLU A O 1
ATOM 662 N N . ALA A 1 80 ? -6.289 -4.350 12.112 1.00 93.31 80 ALA A N 1
ATOM 663 C CA . ALA A 1 80 ? -7.266 -3.529 11.402 1.00 93.31 80 ALA A CA 1
ATOM 664 C C . ALA A 1 80 ? -7.358 -3.905 9.915 1.00 93.31 80 ALA A C 1
ATOM 666 O O . ALA A 1 80 ? -8.451 -3.941 9.347 1.00 93.31 80 ALA A O 1
ATOM 667 N N . TYR A 1 81 ? -6.229 -4.227 9.281 1.00 94.50 81 TYR A N 1
ATOM 668 C CA . TYR A 1 81 ? -6.206 -4.700 7.900 1.00 94.50 81 TYR A CA 1
ATOM 669 C C . TYR A 1 81 ? -6.949 -6.038 7.742 1.00 94.50 81 TYR A C 1
ATOM 671 O O . TYR A 1 81 ? -7.848 -6.152 6.909 1.00 94.50 81 TYR A O 1
ATOM 679 N N . ARG A 1 82 ? -6.664 -7.032 8.593 1.00 93.56 82 ARG A N 1
ATOM 680 C CA . ARG A 1 82 ? -7.381 -8.321 8.615 1.00 93.56 82 ARG A CA 1
ATOM 681 C C . ARG A 1 82 ? -8.877 -8.137 8.866 1.00 93.56 82 ARG A C 1
ATOM 683 O O . ARG A 1 82 ? -9.690 -8.828 8.255 1.00 93.56 82 ARG A O 1
ATOM 690 N N . GLU A 1 83 ? -9.245 -7.185 9.717 1.00 94.19 83 GLU A N 1
ATOM 691 C CA . GLU A 1 83 ? -10.637 -6.849 10.012 1.00 94.19 83 GLU A CA 1
ATOM 692 C C . GLU A 1 83 ? -11.394 -6.328 8.783 1.00 94.19 83 GLU A C 1
ATOM 694 O O . GLU A 1 83 ? -12.557 -6.685 8.576 1.00 94.19 83 GLU A O 1
ATOM 699 N N . ILE A 1 84 ? -10.745 -5.511 7.944 1.00 92.06 84 ILE A N 1
ATOM 700 C CA . ILE A 1 84 ? -11.326 -5.040 6.677 1.00 92.06 84 ILE A CA 1
ATOM 701 C C . ILE A 1 84 ? -11.680 -6.240 5.795 1.00 92.06 84 ILE A C 1
ATOM 703 O O . ILE A 1 84 ? -12.809 -6.337 5.313 1.00 92.06 84 ILE A O 1
ATOM 707 N N . PHE A 1 85 ? -10.752 -7.183 5.635 1.00 91.25 85 PHE A N 1
ATOM 708 C CA . PHE A 1 85 ? -10.985 -8.372 4.820 1.00 91.25 85 PHE A CA 1
ATOM 709 C C . PHE A 1 85 ? -12.037 -9.306 5.409 1.00 91.25 85 PHE A C 1
ATOM 711 O O . PHE A 1 85 ? -12.888 -9.789 4.665 1.00 91.25 85 PHE A O 1
ATOM 718 N N . ARG A 1 86 ? -12.063 -9.490 6.733 1.00 91.69 86 ARG A N 1
ATOM 719 C CA . ARG A 1 86 ? -13.121 -10.255 7.405 1.00 91.69 86 ARG A CA 1
ATOM 720 C C . ARG A 1 86 ? -14.508 -9.685 7.091 1.00 91.69 86 ARG A C 1
ATOM 722 O O . ARG A 1 86 ? -15.407 -10.430 6.717 1.00 91.69 86 ARG A O 1
ATOM 729 N N . LYS A 1 87 ? -14.669 -8.359 7.162 1.00 93.06 87 LYS A N 1
ATOM 730 C CA . LYS A 1 87 ? -15.931 -7.674 6.817 1.00 93.06 87 LYS A CA 1
ATOM 731 C C . LYS A 1 87 ? -16.299 -7.791 5.339 1.00 93.06 87 LYS A C 1
ATOM 733 O O . LYS A 1 87 ? -17.478 -7.795 4.994 1.00 93.06 87 LYS A O 1
ATOM 738 N N . LEU A 1 88 ? -15.313 -7.852 4.445 1.00 9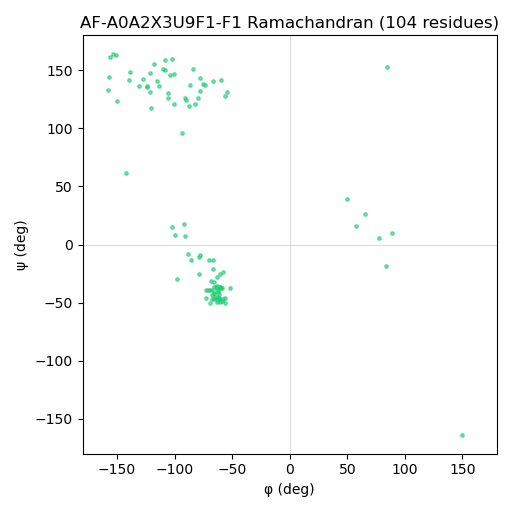0.56 88 LEU A N 1
ATOM 739 C CA . LEU A 1 88 ? -15.560 -8.112 3.025 1.00 90.56 88 LEU A CA 1
ATOM 740 C C . LEU A 1 88 ? -16.025 -9.560 2.804 1.00 90.56 88 LEU A C 1
ATOM 742 O O . LEU A 1 88 ? -16.965 -9.780 2.039 1.00 90.56 88 LEU A O 1
ATOM 746 N N . GLN A 1 89 ? -15.437 -10.517 3.529 1.00 90.31 89 GLN A N 1
ATOM 747 C CA . GLN A 1 89 ? -15.799 -11.936 3.470 1.00 90.31 89 GLN A CA 1
ATOM 748 C C . GLN A 1 89 ? -17.237 -12.220 3.931 1.00 90.31 89 GLN A C 1
ATOM 750 O O . GLN A 1 89 ? -17.866 -13.150 3.430 1.00 90.31 89 GLN A O 1
ATOM 755 N N . GLU A 1 90 ? -17.803 -11.390 4.815 1.00 92.06 90 GLU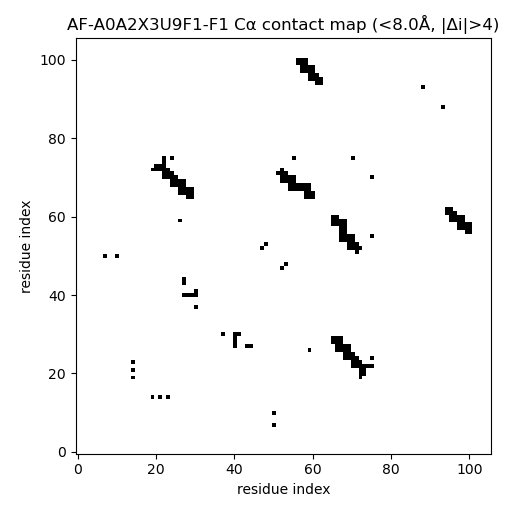 A N 1
ATOM 756 C CA . GLU A 1 90 ? -19.224 -11.461 5.202 1.00 92.06 90 GLU A CA 1
ATOM 757 C C . GLU A 1 90 ? -20.182 -11.251 4.015 1.00 92.06 90 GLU A C 1
ATOM 759 O O . GLU A 1 90 ? -21.320 -11.719 4.046 1.00 9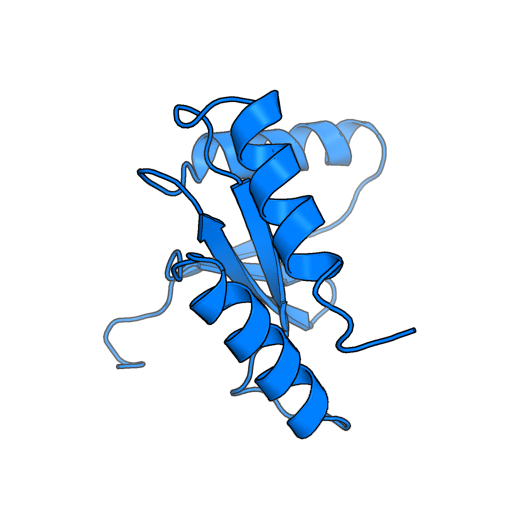2.06 90 GLU A O 1
ATOM 764 N N . LYS A 1 91 ? -19.741 -10.542 2.966 1.00 90.75 91 LYS A N 1
ATOM 765 C CA . LYS A 1 91 ? -20.556 -10.233 1.778 1.00 90.75 91 LYS A CA 1
ATOM 766 C C . LYS A 1 91 ? -20.295 -11.176 0.608 1.00 90.75 91 LYS A C 1
ATOM 768 O O . LYS A 1 91 ? -21.195 -11.389 -0.202 1.00 90.75 91 LYS A O 1
ATOM 773 N N . ALA A 1 92 ? -19.082 -11.704 0.497 1.00 88.88 92 ALA A N 1
ATOM 774 C CA . ALA A 1 92 ? -18.685 -12.657 -0.531 1.00 88.88 92 ALA A CA 1
ATOM 775 C C . ALA A 1 92 ? -17.461 -13.435 -0.050 1.00 88.88 92 ALA A C 1
ATOM 777 O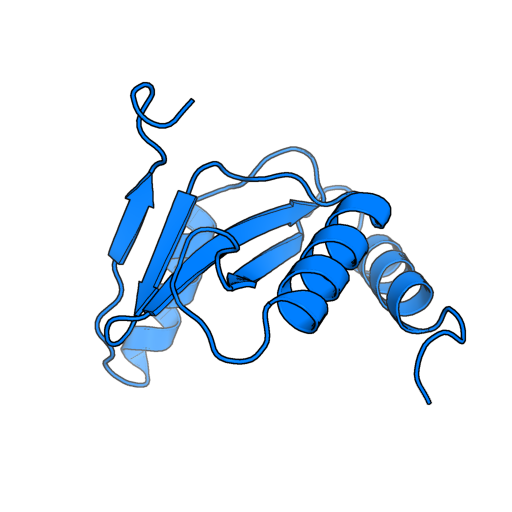 O . ALA A 1 92 ? -16.506 -12.829 0.416 1.00 88.88 92 ALA A O 1
ATOM 778 N N . TYR A 1 93 ? -17.467 -14.759 -0.186 1.00 86.44 93 TYR A N 1
ATOM 779 C CA . TYR A 1 93 ? -16.336 -15.583 0.232 1.00 86.44 93 TYR A CA 1
ATOM 780 C C . TYR A 1 93 ? -15.165 -15.492 -0.755 1.00 86.44 93 TYR A C 1
ATOM 782 O O . TYR A 1 93 ? -15.366 -15.543 -1.968 1.00 86.44 93 TYR A O 1
ATOM 790 N N . PHE A 1 94 ? -13.950 -15.411 -0.217 1.00 87.88 94 PHE A N 1
ATOM 791 C CA . PHE A 1 94 ? -12.689 -15.504 -0.948 1.00 87.88 94 PHE A CA 1
ATOM 792 C C . PHE A 1 94 ? -11.573 -15.937 0.013 1.00 87.88 94 PHE A C 1
ATOM 794 O O . PHE A 1 94 ? -11.597 -15.553 1.184 1.00 87.88 94 PHE A O 1
ATOM 801 N N . ASP A 1 95 ? -10.619 -16.741 -0.459 1.00 87.12 95 ASP A N 1
ATOM 802 C CA . ASP A 1 95 ? -9.495 -17.216 0.357 1.00 87.12 95 ASP A CA 1
ATOM 803 C C . ASP A 1 95 ? -8.307 -16.256 0.242 1.00 87.12 95 ASP A C 1
ATOM 805 O O . ASP A 1 95 ? -7.869 -15.928 -0.860 1.00 87.12 95 ASP A O 1
ATOM 809 N N . LEU A 1 96 ? -7.803 -15.786 1.379 1.00 88.56 96 LEU A N 1
ATOM 810 C CA . LEU A 1 96 ? -6.676 -14.864 1.452 1.00 88.56 96 LEU A CA 1
ATOM 811 C C . LEU A 1 96 ? -5.765 -15.258 2.604 1.00 88.56 96 LEU A C 1
ATOM 813 O O . LEU A 1 96 ? -6.224 -15.611 3.691 1.00 88.56 96 LEU A O 1
ATOM 817 N N . ASN A 1 97 ? -4.464 -15.126 2.391 1.00 91.19 97 ASN A N 1
ATOM 818 C CA . ASN A 1 97 ? -3.479 -15.396 3.427 1.00 91.19 97 ASN A CA 1
ATOM 819 C C . ASN A 1 97 ? -2.488 -14.244 3.517 1.00 91.19 97 ASN A C 1
ATOM 821 O O . ASN A 1 97 ? -2.016 -13.745 2.502 1.00 91.19 97 ASN A O 1
ATOM 825 N N . ILE A 1 98 ? -2.156 -13.832 4.739 1.00 91.19 98 ILE A N 1
ATOM 826 C CA . ILE A 1 98 ? -1.088 -12.859 4.968 1.00 91.19 98 ILE A CA 1
ATOM 827 C C . ILE A 1 98 ? 0.156 -13.624 5.401 1.00 91.19 98 ILE A C 1
ATOM 829 O O . ILE A 1 98 ? 0.119 -14.341 6.405 1.00 91.19 98 ILE A O 1
ATOM 833 N N . LYS A 1 99 ? 1.238 -13.475 4.639 1.00 92.31 99 LYS A N 1
ATOM 834 C CA . LYS A 1 99 ? 2.565 -14.021 4.944 1.00 92.31 99 LYS A CA 1
ATOM 835 C C . LYS A 1 99 ? 3.508 -12.898 5.348 1.00 92.31 99 LYS A C 1
ATOM 837 O O . LYS A 1 99 ? 3.318 -11.756 4.952 1.00 92.31 99 LYS A O 1
ATOM 842 N N . HIS A 1 100 ? 4.577 -13.234 6.058 1.00 91.19 100 HIS A N 1
ATOM 843 C CA . HIS A 1 100 ? 5.611 -12.277 6.447 1.00 91.19 100 HIS A CA 1
ATOM 844 C C . HIS A 1 100 ? 6.932 -12.629 5.778 1.00 91.19 100 HIS A C 1
ATOM 846 O O . HIS A 1 100 ? 7.283 -13.807 5.658 1.00 91.19 100 HIS A O 1
ATOM 852 N N . ARG A 1 101 ? 7.668 -11.603 5.345 1.00 87.56 101 ARG A N 1
ATOM 853 C CA . ARG A 1 101 ? 9.038 -11.739 4.843 1.00 87.56 101 ARG A CA 1
ATOM 854 C C . ARG A 1 101 ? 9.885 -12.402 5.919 1.00 87.56 101 ARG A C 1
ATOM 856 O O . ARG A 1 101 ? 9.892 -11.959 7.069 1.00 87.56 101 ARG A O 1
ATOM 863 N N . ARG A 1 102 ? 10.587 -13.476 5.560 1.00 80.88 102 ARG A N 1
ATOM 864 C CA . ARG A 1 102 ? 11.461 -14.176 6.500 1.00 80.88 102 ARG A CA 1
ATOM 865 C C . ARG A 1 102 ? 12.808 -13.469 6.544 1.00 80.88 102 ARG A C 1
ATOM 867 O O . ARG A 1 102 ? 13.262 -12.916 5.550 1.00 80.88 102 ARG A O 1
ATOM 874 N N . LEU A 1 103 ? 13.486 -13.550 7.688 1.00 63.84 103 LEU A N 1
ATOM 875 C CA . LEU A 1 103 ? 14.860 -13.048 7.839 1.00 63.84 103 LEU A CA 1
ATOM 876 C C . LEU A 1 103 ? 15.846 -13.702 6.854 1.00 63.84 103 LEU A C 1
ATOM 878 O O . LEU A 1 103 ? 16.871 -13.111 6.553 1.00 63.84 103 LEU A O 1
ATOM 882 N N . SER A 1 104 ? 15.537 -14.901 6.349 1.00 63.94 104 SER A N 1
ATOM 883 C CA . SER A 1 104 ? 16.315 -15.593 5.312 1.00 63.94 104 SER A CA 1
ATOM 884 C C . SER A 1 104 ? 16.231 -14.953 3.927 1.00 63.94 104 SER A C 1
ATOM 886 O O . SER A 1 104 ? 16.980 -15.350 3.043 1.00 63.94 104 SER A O 1
ATOM 888 N N . ASP A 1 105 ? 15.286 -14.035 3.726 1.00 60.56 105 ASP A N 1
ATOM 889 C CA . ASP A 1 105 ? 14.991 -13.421 2.433 1.00 60.56 105 ASP A CA 1
ATOM 890 C C . ASP A 1 105 ? 15.646 -12.019 2.307 1.00 60.56 105 ASP A C 1
ATOM 892 O O . ASP A 1 105 ? 15.336 -11.285 1.369 1.00 60.56 105 ASP A O 1
ATOM 896 N N . LEU A 1 106 ? 16.503 -11.639 3.273 1.00 56.03 106 LEU A N 1
ATOM 897 C CA . LEU A 1 106 ? 17.264 -10.379 3.349 1.00 56.03 106 LEU A CA 1
ATOM 898 C C . LEU A 1 106 ? 18.732 -10.556 2.941 1.00 56.03 106 LEU A C 1
ATOM 900 O O . LEU A 1 106 ? 19.325 -11.602 3.292 1.00 56.03 106 LEU A O 1
#

Organism: Streptococcus thermophilus (NCBI:txid1308)

Radius of gyration: 14.94 Å; Cα contacts (8 Å, |Δi|>4): 108; chains: 1; bounding box: 38×34×32 Å

Sequence (106 aa):
MRSHGYGSEIIDKLVDFYGSSRSMVLEVERLDEPNDNPKQREACWDFYKRNGFKTSNAFLEYEGLSFEILYRGDHFDEEAYREIFRKLQEKAYFDLNIKHRRLSDL

Secondary structure (DSSP, 8-state):
--SSSHHHHHHHHHHHHH-TTS-EEEEEE-SSS--S-HHHHHHHHHHHHHTT-EEEEEEEEETTEEEEEEEESS---HHHHHHHHHHHHTTS---EEEEE--GGG-

Mean predicted aligned error: 4.72 Å